Protein AF-A0A7S2D9S8-F1 (afdb_monomer_lite)

Radius of gyration: 24.3 Å; chains: 1; bounding box: 48×19×84 Å

Sequence (138 aa):
ANGLTASSEGVTAAKTGVSGAQLEQVKATGKVETLKKEKQTLESALSDDLQLLTQEEGFQADKHAKTLTPIAKKLRLEESLLVALPAACSKPPSARGPFDMAVLDQVESGIMSKVKELEAELAAATSAEDDAKQALAA

Secondary structure (DSSP, 8-state):
---SSHHHHHHHHHHHHHHHHHHHHHHHHHHHHHHHHHHHHHHHIIIIIIHHHT-STT--HHHHHHHHHHHHHHTT--HHHHHHHHHHHHS-GGG--HHHHHHHHHHHHHHHHHHHHHHHHHHHHHHHHHHHHHHHH-

pLDDT: mean 75.98, std 13.28, range [40.88, 89.62]

Foldseek 3Di:
DPPPPVVVVVVVVVVVLLVVLVVLLVVLVVLLVVLVVLLVLLVCLVVVQLVVLQDQPPQDLVVNLVSLLVVCVVLVPDVVLSVLQSVLSNDRNVRHDPVSVVSSVSSSVSSVVVSVVSVVVSVVSVVSNVVSVVSNVD

Organism: NCBI:txid327968

Structure (mmCIF, N/CA/C/O backbone):
data_AF-A0A7S2D9S8-F1
#
_entry.id   AF-A0A7S2D9S8-F1
#
loop_
_atom_site.group_PDB
_atom_site.id
_atom_site.type_symbol
_atom_site.label_atom_id
_atom_site.label_alt_id
_atom_site.label_comp_id
_atom_site.label_asym_id
_atom_site.label_entity_id
_atom_site.label_seq_id
_atom_site.pdbx_PDB_ins_code
_atom_site.Cartn_x
_atom_site.Cartn_y
_atom_site.Cartn_z
_atom_site.occupancy
_atom_site.B_iso_or_equiv
_atom_site.auth_seq_id
_atom_site.auth_comp_id
_atom_site.auth_asym_id
_atom_site.auth_atom_id
_atom_site.pdbx_PDB_model_num
ATOM 1 N N . ALA A 1 1 ? -31.290 7.697 60.843 1.00 40.88 1 ALA A N 1
ATOM 2 C CA . ALA A 1 1 ? -30.941 8.328 59.556 1.00 40.88 1 ALA A CA 1
ATOM 3 C C . ALA A 1 1 ? -29.564 7.820 59.146 1.00 40.88 1 ALA A C 1
ATOM 5 O O . ALA A 1 1 ? -28.602 8.207 59.784 1.00 40.88 1 ALA A O 1
ATOM 6 N N . ASN A 1 2 ? -29.462 6.884 58.197 1.00 42.94 2 ASN A N 1
ATOM 7 C CA . ASN A 1 2 ? -28.157 6.382 57.729 1.00 42.94 2 ASN A CA 1
ATOM 8 C C . ASN A 1 2 ? -28.226 5.848 56.284 1.00 42.94 2 ASN A C 1
ATOM 10 O O . ASN A 1 2 ? -27.744 4.761 55.994 1.00 42.94 2 ASN A O 1
ATOM 14 N N . GLY A 1 3 ? -28.918 6.572 55.397 1.00 44.81 3 GLY A N 1
ATOM 15 C CA . GLY A 1 3 ? -29.260 6.085 54.053 1.00 44.81 3 GLY A CA 1
ATOM 16 C C . GLY A 1 3 ? -28.668 6.869 52.880 1.00 44.81 3 GLY A C 1
ATOM 17 O O . GLY A 1 3 ? -29.115 6.644 51.765 1.00 44.81 3 GLY A O 1
ATOM 18 N N . LEU A 1 4 ? -27.730 7.804 53.094 1.00 46.47 4 LEU A N 1
ATOM 19 C CA . LEU A 1 4 ? -27.330 8.756 52.039 1.00 46.47 4 LEU A CA 1
ATOM 20 C C . LEU A 1 4 ? -25.881 8.622 51.532 1.00 46.47 4 LEU A C 1
ATOM 22 O O . LEU A 1 4 ? -25.557 9.207 50.506 1.00 46.47 4 LEU A O 1
ATOM 26 N N . THR A 1 5 ? -25.013 7.839 52.179 1.00 45.25 5 THR A N 1
ATOM 27 C CA . THR A 1 5 ? -23.594 7.736 51.774 1.00 45.25 5 THR A CA 1
ATOM 28 C C . THR A 1 5 ? -23.312 6.637 50.745 1.00 45.25 5 THR A C 1
ATOM 30 O O . THR A 1 5 ? -22.374 6.774 49.972 1.00 45.25 5 THR A O 1
ATOM 33 N N . ALA A 1 6 ? -24.155 5.603 50.640 1.00 46.47 6 ALA A N 1
ATOM 34 C CA . ALA A 1 6 ? -23.979 4.549 49.631 1.00 46.47 6 ALA A CA 1
ATOM 35 C C . ALA A 1 6 ? -24.291 5.031 48.197 1.00 46.47 6 ALA A C 1
ATOM 37 O O . ALA A 1 6 ? -23.744 4.516 47.224 1.00 46.47 6 ALA A O 1
ATOM 38 N N . SER A 1 7 ? -25.135 6.058 48.052 1.00 50.06 7 SER A N 1
ATOM 39 C CA . SER A 1 7 ? -25.522 6.586 46.738 1.00 50.06 7 SER A CA 1
ATOM 40 C C . SER A 1 7 ? -24.456 7.484 46.102 1.00 50.06 7 SER A C 1
ATOM 42 O O . SER A 1 7 ? -24.467 7.648 44.887 1.00 50.06 7 SER A O 1
ATOM 44 N N . SER A 1 8 ? -23.525 8.066 46.870 1.00 50.34 8 SER A N 1
ATOM 45 C CA . SER A 1 8 ? -22.492 8.946 46.298 1.00 50.34 8 SER A CA 1
ATOM 46 C C . SER A 1 8 ? -21.288 8.189 45.740 1.00 50.34 8 SER A C 1
ATOM 48 O O . SER A 1 8 ? -20.690 8.658 44.777 1.00 50.34 8 SER A O 1
ATOM 50 N N . GLU A 1 9 ? -20.949 7.022 46.297 1.00 46.97 9 GLU A N 1
ATOM 51 C CA . GLU A 1 9 ? -19.830 6.192 45.817 1.00 46.97 9 GLU A CA 1
ATOM 52 C C . GLU A 1 9 ? -20.190 5.441 44.525 1.00 46.97 9 GLU A C 1
ATOM 54 O O . GLU A 1 9 ? -19.362 5.318 43.623 1.00 46.97 9 GLU A O 1
ATOM 59 N N . GLY A 1 10 ? -21.454 5.028 44.375 1.00 50.97 10 GLY A N 1
ATOM 60 C CA . GLY A 1 10 ? -21.946 4.419 43.135 1.00 50.97 10 GLY A CA 1
ATOM 61 C C . GLY A 1 10 ? -21.975 5.395 41.953 1.00 50.97 10 GLY A C 1
ATOM 62 O O . GLY A 1 10 ? -21.639 5.019 40.832 1.00 50.97 1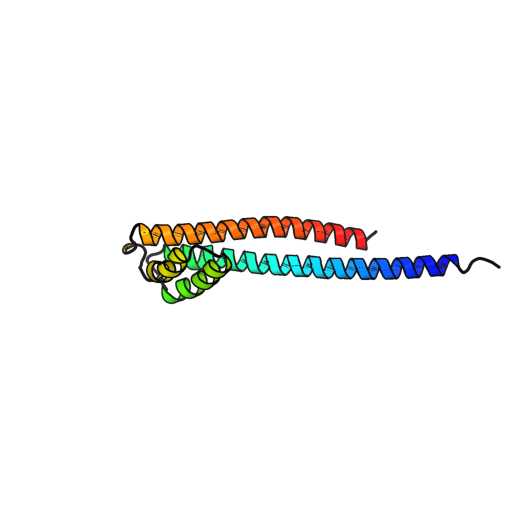0 GLY A O 1
ATOM 63 N N . VAL A 1 11 ? -22.312 6.668 42.191 1.00 52.69 11 VAL A N 1
ATOM 64 C CA . VAL A 1 11 ? -22.408 7.681 41.123 1.00 52.69 11 VAL A CA 1
ATOM 65 C C . VAL A 1 11 ? -21.029 8.169 40.668 1.00 52.69 11 VAL A C 1
ATOM 67 O O . VAL A 1 11 ? -20.849 8.448 39.483 1.00 52.69 11 VAL A O 1
ATOM 70 N N . THR A 1 12 ? -20.035 8.248 41.559 1.00 53.09 12 THR A N 1
ATOM 71 C CA . THR A 1 12 ? -18.660 8.615 41.176 1.00 53.09 12 THR A CA 1
ATOM 72 C C . THR A 1 12 ? -17.932 7.467 40.482 1.00 53.09 12 THR A C 1
ATOM 74 O O . THR A 1 12 ? -17.287 7.712 39.465 1.00 53.09 12 THR A O 1
ATOM 77 N N . ALA A 1 13 ? -18.095 6.221 40.941 1.00 52.81 13 ALA A N 1
ATOM 78 C CA . ALA A 1 13 ? -17.552 5.047 40.253 1.00 52.81 13 ALA A CA 1
ATOM 79 C C . ALA A 1 13 ? -18.156 4.877 38.847 1.00 52.81 13 ALA A C 1
ATOM 81 O O . ALA A 1 13 ? -17.416 4.687 37.879 1.00 52.81 13 ALA A O 1
ATOM 82 N N . ALA A 1 14 ? -19.476 5.050 38.710 1.00 53.56 14 ALA A N 1
ATOM 83 C CA . ALA A 1 14 ? -20.146 5.019 37.413 1.00 53.56 14 ALA A CA 1
ATOM 84 C C . ALA A 1 14 ? -19.661 6.145 36.478 1.00 53.56 14 ALA A C 1
ATOM 86 O O . ALA A 1 14 ? -19.385 5.898 35.307 1.00 53.56 14 ALA A O 1
ATOM 87 N N . LYS A 1 15 ? -19.474 7.379 36.978 1.00 56.56 15 LYS A N 1
ATOM 88 C CA . LYS A 1 15 ? -18.972 8.498 36.153 1.00 56.56 15 LYS A CA 1
ATOM 89 C C . LYS A 1 15 ? -17.543 8.287 35.654 1.00 56.56 15 LYS A C 1
ATOM 91 O O . LYS A 1 15 ? -17.244 8.624 34.506 1.00 56.56 15 LYS A O 1
ATOM 96 N N . THR A 1 16 ? -16.661 7.758 36.499 1.00 56.78 16 THR A N 1
ATOM 97 C CA . THR A 1 16 ? -15.265 7.504 36.123 1.00 56.78 16 THR A CA 1
ATOM 98 C C . THR A 1 16 ? -15.160 6.345 35.127 1.00 56.78 16 THR A C 1
ATOM 100 O O . THR A 1 16 ? -14.421 6.467 34.150 1.00 56.78 16 THR A O 1
ATOM 103 N N . GLY A 1 17 ? -15.955 5.280 35.293 1.00 55.53 17 GLY A N 1
ATOM 104 C CA . GLY A 1 17 ? -16.031 4.173 34.328 1.00 55.53 17 GLY A CA 1
ATOM 105 C C . GLY A 1 17 ? -16.541 4.608 32.949 1.00 55.53 17 GLY A C 1
ATOM 106 O O . GLY A 1 17 ? -15.904 4.324 31.937 1.00 55.53 17 GLY A O 1
ATOM 107 N N . VAL A 1 18 ? -17.621 5.396 32.906 1.00 59.56 18 VAL A N 1
ATOM 108 C CA . VAL A 1 18 ? -18.211 5.905 31.651 1.00 59.56 18 VAL A CA 1
ATOM 109 C C . VAL A 1 18 ? -17.248 6.826 30.887 1.00 59.56 18 VAL A C 1
ATOM 111 O O . VAL A 1 18 ? -17.208 6.801 29.658 1.00 59.56 18 VAL A O 1
ATOM 114 N N . SER A 1 19 ? -16.435 7.616 31.595 1.00 62.22 19 SER A N 1
ATOM 115 C CA . SER A 1 19 ? -15.468 8.531 30.968 1.00 62.22 19 SER A CA 1
ATOM 116 C C . SER A 1 19 ? -14.259 7.793 30.373 1.00 62.22 19 SER A C 1
ATOM 118 O O . SER A 1 19 ? -13.767 8.173 29.311 1.00 62.22 19 SER A O 1
ATOM 120 N N . GLY A 1 20 ? -13.789 6.728 31.035 1.00 60.94 20 GLY A N 1
ATOM 121 C CA . GLY A 1 20 ? -12.720 5.864 30.520 1.00 60.94 20 GLY A CA 1
ATOM 122 C C . GLY A 1 20 ? -13.157 5.077 29.283 1.00 60.94 20 GLY A C 1
ATOM 123 O O . GLY A 1 20 ? -12.490 5.136 28.251 1.00 60.94 20 GLY A O 1
ATOM 124 N N . ALA A 1 21 ? -14.332 4.448 29.350 1.00 62.97 21 ALA A N 1
ATOM 125 C CA . ALA A 1 21 ? -14.890 3.670 28.247 1.00 62.97 21 ALA A CA 1
ATOM 126 C C . ALA A 1 21 ? -15.203 4.530 27.003 1.00 62.97 21 ALA A C 1
ATOM 128 O O . ALA A 1 21 ? -14.927 4.108 25.882 1.00 62.97 21 ALA A O 1
ATOM 129 N N . GLN A 1 22 ? -15.680 5.774 27.170 1.00 65.50 22 GLN A N 1
ATOM 130 C CA . GLN A 1 22 ? -15.850 6.708 26.042 1.00 65.50 22 GLN A CA 1
ATOM 131 C C . GLN A 1 22 ? -14.521 7.074 25.371 1.00 65.50 22 GLN A C 1
ATOM 133 O O . GLN A 1 22 ? -14.454 7.168 24.145 1.00 65.50 22 GLN A O 1
ATOM 138 N N . LEU A 1 23 ? -13.448 7.272 26.144 1.00 64.56 23 LEU A N 1
ATOM 139 C CA . LEU A 1 23 ? -12.123 7.554 25.584 1.00 64.56 23 LEU A CA 1
ATOM 140 C C . LEU A 1 23 ? -11.574 6.364 24.794 1.00 64.56 23 LEU A C 1
ATOM 142 O O . LEU A 1 23 ? -10.978 6.565 23.735 1.00 64.56 23 LEU A O 1
ATOM 146 N N . GLU A 1 24 ? -11.769 5.140 25.283 1.00 64.62 24 GLU A N 1
ATOM 147 C CA . GLU A 1 24 ? -11.393 3.927 24.551 1.00 64.62 24 GLU A CA 1
ATOM 148 C C . GLU A 1 24 ? -12.230 3.745 23.282 1.00 64.62 24 GLU A C 1
ATOM 150 O O . GLU A 1 24 ? -11.663 3.460 22.229 1.00 64.62 24 GLU A O 1
ATOM 155 N N . GLN A 1 25 ? -13.532 4.040 23.325 1.00 64.38 25 GLN A N 1
ATOM 156 C CA . GLN A 1 25 ? -14.400 3.992 22.148 1.00 64.38 25 GLN A CA 1
ATOM 157 C C . GLN A 1 25 ? -13.983 5.003 21.070 1.00 64.38 25 GLN A C 1
ATOM 159 O O . GLN A 1 25 ? -13.898 4.646 19.895 1.00 64.38 25 GLN A O 1
ATOM 164 N N . VAL A 1 26 ? -13.692 6.257 21.438 1.00 71.19 26 VAL A N 1
ATOM 165 C CA . VAL A 1 26 ? -13.247 7.292 20.482 1.00 71.19 26 VAL A CA 1
ATOM 166 C C . VAL A 1 26 ? -11.892 6.925 19.867 1.00 71.19 26 VAL A C 1
ATOM 168 O O . VAL A 1 26 ? -11.660 7.144 18.678 1.00 71.19 26 VAL A O 1
ATOM 171 N N . LYS A 1 27 ? -10.994 6.318 20.651 1.00 71.56 27 LYS A N 1
ATOM 172 C CA . LYS A 1 27 ? -9.709 5.819 20.143 1.00 71.56 27 LYS A CA 1
ATOM 173 C C . LYS A 1 27 ? -9.891 4.628 19.202 1.00 71.56 27 LYS A C 1
ATOM 175 O O . LYS A 1 27 ? -9.247 4.600 18.155 1.00 71.56 27 LYS A O 1
ATOM 180 N N . ALA A 1 28 ? -10.756 3.676 19.550 1.00 69.69 28 ALA A N 1
ATOM 181 C CA . ALA A 1 28 ? -11.037 2.499 18.734 1.00 69.69 28 ALA A CA 1
ATOM 182 C C . ALA A 1 28 ? -11.687 2.890 17.398 1.00 69.69 28 ALA A C 1
ATOM 184 O O . ALA A 1 28 ? -11.165 2.536 16.343 1.00 69.69 28 ALA A O 1
ATOM 185 N N . THR A 1 29 ? -12.732 3.722 17.427 1.00 72.75 29 THR A N 1
ATOM 186 C CA . THR A 1 29 ? -13.397 4.234 16.212 1.00 72.75 29 THR A CA 1
ATOM 187 C C . THR A 1 29 ? -12.448 5.051 15.334 1.00 72.75 29 THR A C 1
ATOM 189 O O . THR A 1 29 ? -12.352 4.796 14.133 1.00 72.75 29 THR A O 1
ATOM 192 N N . GLY A 1 30 ? -11.661 5.963 15.918 1.00 76.56 30 GLY A N 1
ATOM 193 C CA . GLY A 1 30 ? -10.659 6.734 15.173 1.00 76.56 30 GLY A CA 1
ATOM 194 C C . GLY A 1 30 ? -9.579 5.857 14.524 1.00 76.56 30 GLY A C 1
ATOM 195 O O . GLY A 1 30 ? -9.141 6.127 13.399 1.00 76.56 30 GLY A O 1
ATOM 196 N N . LYS A 1 31 ? -9.177 4.767 15.193 1.00 78.44 31 LYS A N 1
ATOM 197 C CA . LYS A 1 31 ? -8.245 3.782 14.632 1.00 78.44 31 LYS A CA 1
ATOM 198 C C . LYS A 1 31 ? -8.874 3.020 13.461 1.00 78.44 31 LYS A C 1
ATOM 200 O O . LYS A 1 31 ? -8.241 2.922 12.412 1.00 78.44 31 LYS A O 1
ATOM 205 N N . VAL A 1 32 ? -10.115 2.546 13.597 1.00 77.94 32 VAL A N 1
ATOM 206 C CA . VAL A 1 32 ? -10.847 1.839 12.528 1.00 77.94 32 VAL A CA 1
ATOM 207 C C . VAL A 1 32 ? -11.005 2.718 11.284 1.00 77.94 32 VAL A C 1
ATOM 209 O O . VAL A 1 32 ? -10.736 2.262 10.172 1.00 77.94 32 VAL A O 1
ATOM 212 N N . GLU A 1 33 ? -11.391 3.987 11.440 1.00 81.69 33 GLU A N 1
ATOM 213 C CA . GLU A 1 33 ? -11.524 4.912 10.306 1.00 81.69 33 GLU A CA 1
ATOM 214 C C . GLU A 1 33 ? -10.189 5.178 9.600 1.00 81.69 33 GLU A C 1
ATOM 216 O O . GLU A 1 33 ? -10.140 5.267 8.370 1.00 81.69 33 GLU A O 1
ATOM 221 N N . THR A 1 34 ? -9.100 5.286 10.364 1.00 83.81 34 THR A N 1
ATOM 222 C CA . THR A 1 34 ? -7.755 5.488 9.809 1.00 83.81 34 THR A CA 1
ATOM 223 C C . THR A 1 34 ? -7.307 4.267 9.006 1.00 83.81 34 THR A C 1
ATOM 225 O O . THR A 1 34 ? -6.905 4.416 7.852 1.00 83.81 34 THR A O 1
ATOM 228 N N . LEU A 1 35 ? -7.463 3.062 9.567 1.00 82.62 35 LEU A N 1
ATOM 229 C CA . LEU A 1 35 ? -7.135 1.803 8.892 1.00 82.62 35 LEU A CA 1
ATOM 230 C C . LEU A 1 35 ? -7.961 1.608 7.613 1.00 82.62 35 LEU A C 1
ATOM 232 O O . LEU A 1 35 ? -7.414 1.211 6.587 1.00 82.62 35 LEU A O 1
ATOM 236 N N . LYS A 1 36 ? -9.258 1.953 7.635 1.00 84.12 36 LYS A N 1
ATOM 237 C CA . LYS A 1 36 ? -10.126 1.920 6.443 1.00 84.12 36 LYS A CA 1
ATOM 238 C C . LYS A 1 36 ? -9.622 2.841 5.337 1.00 84.12 36 LYS A C 1
ATOM 240 O O . LYS A 1 36 ? -9.537 2.414 4.190 1.00 84.12 36 LYS A O 1
ATOM 245 N N . LYS A 1 37 ? -9.278 4.089 5.670 1.00 86.69 37 LYS A N 1
ATOM 246 C CA . LYS A 1 37 ? -8.765 5.063 4.689 1.00 86.69 37 LYS A CA 1
ATOM 247 C C . LYS A 1 37 ? -7.438 4.616 4.088 1.00 86.69 37 LYS A C 1
ATOM 249 O O . LYS A 1 37 ? -7.229 4.769 2.885 1.00 86.69 37 LYS A O 1
ATOM 254 N N . GLU A 1 38 ? -6.550 4.068 4.911 1.00 85.56 38 GLU A N 1
ATOM 255 C CA . GLU A 1 38 ? -5.265 3.558 4.441 1.00 85.56 38 GLU A CA 1
ATOM 256 C C . GLU A 1 38 ? -5.455 2.350 3.520 1.00 85.56 38 GLU A C 1
ATOM 258 O O . GLU A 1 38 ? -4.930 2.355 2.408 1.00 85.56 38 GLU A O 1
ATOM 263 N N . LYS A 1 39 ? -6.298 1.386 3.918 1.00 86.81 39 LYS A N 1
ATOM 264 C CA . LYS A 1 39 ? -6.662 0.233 3.086 1.00 86.81 39 LYS A CA 1
ATOM 265 C C . LYS A 1 39 ? -7.232 0.681 1.737 1.00 86.81 39 LYS A C 1
ATOM 267 O O . LYS A 1 39 ? -6.718 0.273 0.701 1.00 86.81 39 LYS A O 1
ATOM 272 N N . GLN A 1 40 ? -8.223 1.571 1.747 1.00 87.31 40 GLN A N 1
ATOM 273 C CA . GLN A 1 40 ? -8.860 2.068 0.527 1.00 87.31 40 GLN A CA 1
ATOM 274 C C . GLN A 1 40 ? -7.854 2.764 -0.402 1.00 87.31 40 GLN A C 1
ATOM 276 O O . GLN A 1 40 ? -7.899 2.579 -1.613 1.00 87.31 40 GLN A O 1
ATOM 281 N N . THR A 1 41 ? -6.914 3.534 0.154 1.00 85.50 41 THR A N 1
ATOM 282 C CA . THR A 1 41 ? -5.863 4.193 -0.641 1.00 85.50 41 THR A CA 1
ATOM 283 C C . THR A 1 41 ? -4.969 3.168 -1.344 1.00 85.50 41 THR A C 1
ATOM 285 O O . THR A 1 41 ? -4.610 3.358 -2.504 1.00 85.50 41 THR A O 1
ATOM 288 N N . LEU A 1 42 ? -4.613 2.080 -0.656 1.00 86.81 42 LEU A N 1
ATOM 289 C CA . LEU A 1 42 ? -3.798 1.005 -1.221 1.00 86.81 42 LEU A CA 1
ATOM 290 C C . LEU A 1 42 ? -4.561 0.178 -2.268 1.00 86.81 42 LEU A C 1
ATOM 292 O O . LEU A 1 42 ? -3.994 -0.154 -3.305 1.00 86.81 42 LEU A O 1
ATOM 296 N N . GLU A 1 43 ? -5.842 -0.112 -2.038 1.00 86.56 43 GLU A N 1
ATOM 297 C CA . GLU A 1 43 ? -6.703 -0.813 -3.003 1.00 86.56 43 GLU A CA 1
ATOM 298 C C . GLU A 1 43 ? -6.932 0.012 -4.276 1.00 86.56 43 GLU A C 1
ATOM 300 O O . GLU A 1 43 ? -6.859 -0.529 -5.383 1.00 86.56 43 GLU A O 1
ATOM 305 N N . SER A 1 44 ? -7.138 1.325 -4.134 1.00 84.81 44 SER A N 1
ATOM 306 C CA . SER A 1 44 ? -7.174 2.248 -5.270 1.00 84.81 44 SER A CA 1
ATOM 307 C C . SER A 1 44 ? -5.842 2.266 -6.014 1.00 84.81 44 SER A C 1
ATOM 309 O O . SER A 1 44 ? -5.841 2.184 -7.232 1.00 84.81 44 SER A O 1
ATOM 311 N N . ALA A 1 45 ? -4.696 2.275 -5.329 1.00 85.50 45 ALA A N 1
ATOM 312 C CA . ALA A 1 45 ? -3.403 2.207 -6.017 1.00 85.50 45 ALA A CA 1
ATOM 313 C C . ALA A 1 45 ? -3.211 0.892 -6.805 1.00 85.50 45 ALA A C 1
ATOM 315 O O . ALA A 1 45 ? -2.625 0.895 -7.888 1.00 85.50 45 ALA A O 1
ATOM 316 N N . LEU A 1 46 ? -3.733 -0.234 -6.307 1.00 83.75 46 LEU A N 1
ATOM 317 C CA . LEU A 1 46 ? -3.725 -1.505 -7.041 1.00 83.75 46 LEU A CA 1
ATOM 318 C C . LEU A 1 46 ? -4.613 -1.445 -8.294 1.00 83.75 46 LEU A C 1
ATOM 320 O O . LEU A 1 46 ? -4.159 -1.761 -9.394 1.00 83.75 46 LEU A O 1
ATOM 324 N N . SER A 1 47 ? -5.867 -1.016 -8.138 1.00 83.19 47 SER A N 1
ATOM 325 C CA . SER A 1 47 ? -6.858 -1.059 -9.225 1.00 83.19 47 SER A CA 1
ATOM 326 C C . SER A 1 47 ? -6.709 0.084 -10.230 1.00 83.19 47 SER A C 1
ATOM 328 O O . SER A 1 47 ? -6.903 -0.118 -11.424 1.00 83.19 47 SER A O 1
ATOM 330 N N . ASP A 1 48 ? -6.357 1.283 -9.771 1.00 81.06 48 ASP A N 1
ATOM 331 C CA . ASP A 1 48 ? -6.312 2.491 -10.595 1.00 81.06 48 ASP A CA 1
ATOM 332 C C . ASP A 1 48 ? -4.902 2.801 -11.109 1.00 81.06 48 ASP A C 1
ATOM 334 O O . ASP A 1 48 ? -4.775 3.391 -12.178 1.00 81.06 48 ASP A O 1
ATOM 338 N N . ASP A 1 49 ? -3.831 2.431 -10.395 1.00 80.44 49 ASP A N 1
ATOM 339 C CA . ASP A 1 49 ? -2.463 2.708 -10.852 1.00 80.44 49 ASP A CA 1
ATOM 340 C C . ASP A 1 49 ? -1.778 1.471 -11.442 1.00 80.44 49 ASP A C 1
ATOM 342 O O . ASP A 1 49 ? -1.304 1.522 -12.576 1.00 80.44 49 ASP A O 1
ATOM 346 N N . LEU A 1 50 ? -1.746 0.345 -10.724 1.00 79.00 50 LEU A N 1
ATOM 347 C CA . LEU A 1 50 ? -1.089 -0.874 -11.217 1.00 79.00 50 LEU A CA 1
ATOM 348 C C . LEU A 1 50 ? -1.869 -1.552 -12.349 1.00 79.00 50 LEU A C 1
ATOM 350 O O . LEU A 1 50 ? -1.274 -1.911 -13.364 1.00 79.00 50 LEU A O 1
ATOM 354 N N . GLN A 1 51 ? -3.195 -1.661 -12.242 1.00 80.06 51 GLN A N 1
ATOM 355 C CA . GLN A 1 51 ? -3.999 -2.263 -13.309 1.00 80.06 51 GLN A CA 1
ATOM 356 C C . GLN A 1 51 ? -3.953 -1.430 -14.600 1.00 80.06 51 GLN A C 1
ATOM 358 O O . GLN A 1 51 ? -3.810 -1.994 -15.684 1.00 80.06 51 GLN A O 1
ATOM 363 N N . LEU A 1 52 ? -4.004 -0.094 -14.508 1.00 77.88 52 LEU A N 1
ATOM 364 C CA . LEU A 1 52 ? -3.860 0.779 -15.682 1.00 77.88 52 LEU A CA 1
ATOM 365 C C . LEU A 1 52 ? -2.458 0.696 -16.292 1.00 77.88 52 LEU A C 1
ATOM 367 O O . LEU A 1 52 ? -2.325 0.754 -17.511 1.00 77.88 52 LEU A O 1
ATOM 371 N N . LEU A 1 53 ? -1.417 0.463 -15.485 1.00 75.00 53 LEU A N 1
ATOM 372 C CA . LEU A 1 53 ? -0.073 0.202 -16.002 1.00 75.00 53 LEU A CA 1
ATOM 373 C C . LEU A 1 53 ? 0.016 -1.086 -16.829 1.00 75.00 53 LEU A C 1
ATOM 375 O O . LEU A 1 53 ? 1.004 -1.225 -17.546 1.00 75.00 53 LEU A O 1
ATOM 379 N N . THR A 1 54 ? -0.939 -2.016 -16.745 1.00 74.81 54 THR A N 1
ATOM 380 C CA . THR A 1 54 ? -0.979 -3.224 -17.598 1.00 74.81 54 THR A CA 1
ATOM 381 C C . THR A 1 54 ? -1.726 -3.022 -18.916 1.00 74.81 54 THR A C 1
ATOM 383 O O . THR A 1 54 ? -1.630 -3.869 -19.802 1.00 74.81 54 THR A O 1
ATOM 386 N N . GLN A 1 55 ? -2.432 -1.901 -19.070 1.00 76.25 55 GLN A N 1
ATOM 387 C CA . GLN A 1 55 ? -3.167 -1.570 -20.286 1.00 76.25 55 GLN A CA 1
ATOM 388 C C . GLN A 1 55 ? -2.301 -0.720 -21.225 1.00 76.25 55 GLN A C 1
ATOM 390 O O . GLN A 1 55 ? -1.532 0.137 -20.791 1.00 76.25 55 GLN A O 1
ATOM 395 N N . GLU A 1 56 ? -2.414 -0.968 -22.531 1.00 70.75 56 GLU A N 1
ATOM 396 C CA . GLU A 1 56 ? -1.685 -0.210 -23.561 1.00 70.75 56 GLU A CA 1
ATOM 397 C C . GLU A 1 56 ? -2.344 1.158 -23.834 1.00 70.75 56 GLU A C 1
ATOM 399 O O . GLU A 1 56 ? -1.660 2.139 -24.128 1.00 70.75 56 GLU A O 1
ATOM 404 N N . GLU A 1 57 ? -3.672 1.251 -23.705 1.00 63.06 57 GLU A N 1
ATOM 405 C CA . GLU A 1 57 ? -4.440 2.489 -23.885 1.00 63.06 57 GLU A CA 1
ATOM 406 C C . GLU A 1 57 ? -4.587 3.260 -22.562 1.00 63.06 57 GLU A C 1
ATOM 408 O O . GLU A 1 57 ? -4.870 2.684 -21.517 1.00 63.06 57 GLU A O 1
ATOM 413 N N . GLY A 1 58 ? -4.413 4.588 -22.594 1.00 60.91 58 GLY A N 1
ATO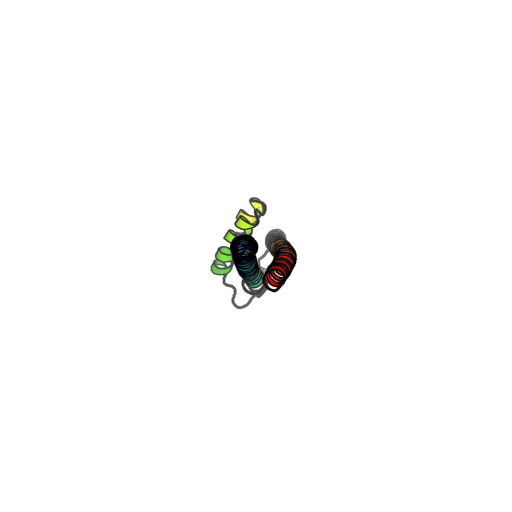M 414 C CA . GLY A 1 58 ? -4.578 5.450 -21.409 1.00 60.91 58 GLY A CA 1
ATOM 415 C C . GLY A 1 58 ? -3.353 5.553 -20.489 1.00 60.91 58 GLY A C 1
ATOM 416 O O . GLY A 1 58 ? -3.448 6.131 -19.406 1.00 60.91 58 GLY A O 1
ATOM 417 N N . PHE A 1 59 ? -2.200 5.046 -20.933 1.00 66.12 59 PHE A N 1
ATOM 418 C CA . PHE A 1 59 ? -0.939 5.035 -20.195 1.00 66.12 59 PHE A CA 1
ATOM 419 C C . PHE A 1 59 ? -0.490 6.437 -19.734 1.00 66.12 59 PHE A C 1
ATOM 421 O O . PHE A 1 59 ? -0.078 7.279 -20.535 1.00 66.12 59 PHE A O 1
ATOM 428 N N . GLN A 1 60 ? -0.524 6.677 -18.418 1.00 69.94 60 GLN A N 1
ATOM 429 C CA . GLN A 1 60 ? -0.018 7.896 -17.776 1.00 69.94 60 GLN A CA 1
ATOM 430 C C . GLN A 1 60 ? 1.109 7.572 -16.789 1.00 69.94 60 GLN A C 1
ATOM 432 O O . GLN A 1 60 ? 0.965 7.723 -15.574 1.00 69.94 60 GLN A O 1
ATOM 437 N N . ALA A 1 61 ? 2.253 7.162 -17.343 1.00 70.19 61 ALA A N 1
ATOM 438 C CA . ALA A 1 61 ? 3.515 6.887 -16.648 1.00 70.19 61 ALA A CA 1
ATOM 439 C C . ALA A 1 61 ? 3.788 7.780 -15.427 1.00 70.19 61 ALA A C 1
ATOM 441 O O . ALA A 1 61 ? 4.040 7.303 -14.319 1.00 70.19 61 ALA A O 1
ATOM 442 N N . ASP A 1 62 ? 3.719 9.093 -15.646 1.00 72.06 62 ASP A N 1
ATOM 443 C CA . ASP A 1 62 ? 4.083 10.113 -14.667 1.00 72.06 62 ASP A CA 1
ATOM 444 C C . ASP A 1 62 ? 3.161 10.118 -13.444 1.00 72.06 62 ASP A C 1
ATOM 446 O O . ASP A 1 62 ? 3.607 10.365 -12.322 1.00 72.06 62 ASP A O 1
ATOM 450 N N . LYS A 1 63 ? 1.869 9.836 -13.648 1.00 79.12 63 LYS A N 1
ATOM 451 C CA . LYS A 1 63 ? 0.872 9.811 -12.576 1.00 79.12 63 LYS A CA 1
ATOM 452 C C . LYS A 1 63 ? 1.077 8.578 -11.699 1.00 79.12 63 LYS A C 1
ATOM 454 O O . LYS A 1 63 ? 1.214 8.711 -10.486 1.00 79.12 63 LYS A O 1
ATOM 459 N N . HIS A 1 64 ? 1.183 7.407 -12.321 1.00 79.75 64 HIS A N 1
ATOM 460 C CA . HIS A 1 64 ? 1.303 6.138 -11.606 1.00 79.75 64 HIS A CA 1
ATOM 461 C C . HIS A 1 64 ? 2.617 6.042 -10.827 1.00 79.75 64 HIS A C 1
ATOM 463 O O . HIS A 1 64 ? 2.615 5.676 -9.653 1.00 79.75 64 HIS A O 1
ATOM 469 N N . ALA A 1 65 ? 3.736 6.478 -11.418 1.00 81.38 65 ALA A N 1
ATOM 470 C CA . ALA A 1 65 ? 5.018 6.528 -10.717 1.00 81.38 65 ALA A CA 1
ATOM 471 C C . ALA A 1 65 ? 4.957 7.434 -9.472 1.00 81.38 65 ALA A C 1
ATOM 473 O O . ALA A 1 65 ? 5.487 7.075 -8.417 1.00 81.38 65 ALA A O 1
ATOM 474 N N . LYS A 1 66 ? 4.284 8.590 -9.562 1.00 82.81 66 LYS A N 1
ATOM 475 C CA . LYS A 1 66 ? 4.123 9.532 -8.440 1.00 82.81 66 LYS A CA 1
ATOM 476 C C . LYS A 1 66 ? 3.233 8.992 -7.323 1.00 82.81 66 LYS A C 1
ATOM 478 O O . LYS A 1 66 ? 3.493 9.331 -6.170 1.00 82.81 66 LYS A O 1
ATOM 483 N N . THR A 1 67 ? 2.243 8.154 -7.630 1.00 82.88 67 THR A N 1
ATOM 484 C CA . THR A 1 67 ? 1.398 7.508 -6.612 1.00 82.88 67 THR A CA 1
ATOM 485 C C . THR A 1 67 ? 2.084 6.295 -5.983 1.00 82.88 67 THR A C 1
ATOM 487 O O . THR A 1 67 ? 2.117 6.166 -4.760 1.00 82.88 67 THR A O 1
ATOM 490 N N . LEU A 1 68 ? 2.698 5.428 -6.793 1.00 83.94 68 LEU A N 1
ATOM 491 C CA . LEU A 1 68 ? 3.273 4.165 -6.321 1.00 83.94 68 LEU A CA 1
ATOM 492 C C . LEU A 1 68 ? 4.591 4.359 -5.559 1.00 83.94 68 LEU A C 1
ATOM 494 O O . LEU A 1 68 ? 4.839 3.656 -4.584 1.00 83.94 68 LEU A O 1
ATOM 498 N N . THR A 1 69 ? 5.416 5.347 -5.923 1.00 84.50 69 THR A N 1
ATOM 499 C CA . THR A 1 69 ? 6.694 5.622 -5.232 1.00 84.50 69 THR A CA 1
ATOM 500 C C . THR A 1 69 ? 6.541 5.907 -3.727 1.00 84.50 69 THR A C 1
ATOM 502 O O . THR A 1 69 ? 7.244 5.279 -2.931 1.00 84.50 69 THR A O 1
ATOM 505 N N . PRO A 1 70 ? 5.676 6.837 -3.270 1.00 86.38 70 PRO A N 1
ATOM 506 C CA . PRO A 1 70 ? 5.493 7.082 -1.841 1.00 86.38 70 PRO A CA 1
ATOM 507 C C . PRO A 1 70 ? 4.854 5.891 -1.119 1.00 86.38 70 PRO A C 1
ATOM 509 O O . PRO A 1 70 ? 5.174 5.667 0.048 1.00 86.38 70 PRO A O 1
ATOM 512 N N . ILE A 1 71 ? 4.000 5.113 -1.791 1.00 84.56 71 ILE A N 1
ATOM 513 C CA . ILE A 1 71 ? 3.424 3.884 -1.229 1.00 84.56 71 ILE A CA 1
ATOM 514 C C . ILE A 1 71 ? 4.531 2.855 -1.001 1.00 84.56 71 ILE A C 1
ATOM 516 O O . ILE A 1 71 ? 4.731 2.414 0.125 1.00 84.56 71 ILE A O 1
ATOM 520 N N . ALA A 1 72 ? 5.329 2.561 -2.024 1.00 85.88 72 ALA A N 1
ATOM 521 C CA . ALA A 1 72 ? 6.452 1.638 -1.930 1.00 85.88 72 ALA A CA 1
ATOM 522 C C . ALA A 1 72 ? 7.462 2.062 -0.841 1.00 85.88 72 ALA A C 1
ATOM 524 O O . ALA A 1 72 ? 7.956 1.221 -0.089 1.00 85.88 72 ALA A O 1
ATOM 525 N N . LYS A 1 73 ? 7.709 3.373 -0.678 1.00 86.19 73 LYS A N 1
ATOM 526 C CA . LYS A 1 73 ? 8.523 3.920 0.426 1.00 86.19 73 LYS A CA 1
ATOM 527 C C . LYS A 1 73 ? 7.900 3.682 1.801 1.00 86.19 73 LYS A C 1
ATOM 529 O O . LYS A 1 73 ? 8.612 3.295 2.724 1.00 86.19 73 LYS A O 1
ATOM 534 N N . LYS A 1 74 ? 6.590 3.906 1.958 1.00 84.69 74 LYS A N 1
ATOM 535 C CA . LYS A 1 74 ? 5.872 3.633 3.218 1.00 84.69 74 LYS A CA 1
ATOM 536 C C . LYS A 1 74 ? 5.929 2.155 3.593 1.00 84.69 74 LYS A C 1
ATOM 538 O O . LYS A 1 74 ? 6.097 1.836 4.765 1.00 84.69 74 LYS A O 1
ATOM 543 N N . LEU A 1 75 ? 5.844 1.281 2.594 1.00 82.00 75 LEU A N 1
ATOM 544 C CA . LEU A 1 75 ? 5.956 -0.168 2.746 1.00 82.00 75 LEU A CA 1
ATOM 545 C C . LEU A 1 75 ? 7.391 -0.650 2.995 1.00 82.00 75 LEU A C 1
ATOM 547 O O . LEU A 1 75 ? 7.583 -1.828 3.275 1.00 82.00 75 LEU A O 1
ATOM 551 N N . ARG A 1 76 ? 8.388 0.247 2.917 1.00 84.06 76 ARG A N 1
ATOM 552 C CA . ARG A 1 76 ? 9.820 -0.071 3.031 1.00 84.06 76 ARG A CA 1
ATOM 553 C C . ARG A 1 76 ? 10.248 -1.197 2.087 1.00 84.06 76 ARG A C 1
ATOM 555 O O . ARG A 1 76 ? 11.013 -2.074 2.478 1.00 84.06 76 ARG A O 1
ATOM 562 N N . LEU A 1 77 ? 9.744 -1.168 0.853 1.00 84.12 77 LEU A N 1
ATOM 563 C CA . LEU A 1 77 ? 10.232 -2.065 -0.192 1.00 84.12 77 LEU A CA 1
ATOM 564 C C . LEU A 1 77 ? 11.710 -1.777 -0.488 1.00 84.12 77 LEU A C 1
ATOM 566 O O . LEU A 1 77 ? 12.192 -0.668 -0.240 1.00 84.12 77 LEU A O 1
ATOM 570 N N . GLU A 1 78 ? 12.410 -2.779 -1.020 1.00 85.75 78 GLU A N 1
ATOM 571 C CA . GLU A 1 78 ? 13.841 -2.714 -1.336 1.00 85.75 78 GLU A CA 1
ATOM 572 C C . GLU A 1 78 ? 14.195 -1.438 -2.121 1.00 85.75 78 GLU A C 1
ATOM 574 O O . GLU A 1 78 ? 13.510 -1.066 -3.077 1.00 85.75 78 GLU A O 1
ATOM 579 N N . GLU A 1 79 ? 15.296 -0.769 -1.759 1.00 83.81 79 GLU A N 1
ATOM 580 C CA . GLU A 1 79 ? 15.714 0.479 -2.419 1.00 83.81 79 GLU A CA 1
ATOM 581 C C . GLU A 1 79 ? 15.925 0.303 -3.927 1.00 83.81 79 GLU A C 1
ATOM 583 O O . GLU A 1 79 ? 15.604 1.199 -4.708 1.00 83.81 79 GLU A O 1
ATOM 588 N N . SER A 1 80 ? 16.397 -0.870 -4.353 1.00 86.31 80 SER A N 1
ATOM 589 C CA . SER A 1 80 ? 16.546 -1.223 -5.768 1.00 86.31 80 SER A CA 1
ATOM 590 C C . SER A 1 80 ? 15.212 -1.175 -6.521 1.00 86.31 80 SER A C 1
ATOM 592 O O . SER A 1 80 ? 15.167 -0.687 -7.652 1.00 86.31 80 SER A O 1
ATOM 594 N N . LEU A 1 81 ? 14.116 -1.594 -5.881 1.00 85.75 81 LEU A N 1
ATOM 595 C CA . LEU A 1 81 ? 12.764 -1.507 -6.430 1.00 85.75 81 LEU A CA 1
ATOM 596 C C . LEU A 1 81 ? 12.279 -0.070 -6.467 1.00 85.75 81 LEU A C 1
ATOM 598 O O . LEU A 1 81 ? 11.721 0.350 -7.472 1.00 85.75 81 LEU A O 1
ATOM 602 N N . LEU A 1 82 ? 12.539 0.714 -5.420 1.00 86.00 82 LEU A N 1
ATOM 603 C CA . LEU A 1 82 ? 12.164 2.131 -5.384 1.00 86.00 82 LEU A CA 1
ATOM 604 C C . LEU A 1 82 ? 12.851 2.950 -6.481 1.00 86.00 82 LEU A C 1
ATOM 606 O O . LEU A 1 82 ? 12.248 3.875 -7.022 1.00 86.00 82 LEU A O 1
ATOM 610 N N . VAL A 1 83 ? 14.099 2.614 -6.809 1.00 87.69 83 VAL A N 1
ATOM 611 C CA . VAL A 1 83 ? 14.858 3.255 -7.890 1.00 87.69 83 VAL A CA 1
ATOM 612 C C . VAL A 1 83 ? 14.388 2.770 -9.265 1.00 87.69 83 VAL A C 1
ATOM 614 O O . VAL A 1 83 ? 14.321 3.566 -10.201 1.00 87.69 83 VAL A O 1
ATOM 617 N N . ALA A 1 84 ? 14.031 1.490 -9.398 1.00 88.75 84 ALA A N 1
ATOM 618 C CA . ALA A 1 84 ? 13.579 0.905 -10.659 1.00 88.75 84 ALA A CA 1
ATOM 619 C C . ALA A 1 84 ? 12.107 1.206 -10.995 1.00 88.75 84 ALA A C 1
ATOM 621 O O . ALA A 1 84 ? 11.743 1.261 -12.170 1.00 88.75 84 ALA A O 1
ATOM 622 N N . LEU A 1 85 ? 11.262 1.434 -9.987 1.00 87.31 85 LEU A N 1
ATOM 623 C CA . LEU A 1 85 ? 9.818 1.609 -10.134 1.00 87.31 85 LEU A CA 1
ATOM 624 C C . LEU A 1 85 ? 9.435 2.766 -11.073 1.00 87.31 85 LEU A C 1
ATOM 626 O O . LEU A 1 85 ? 8.607 2.535 -11.955 1.00 87.31 85 LEU A O 1
ATOM 630 N N . PRO A 1 86 ? 10.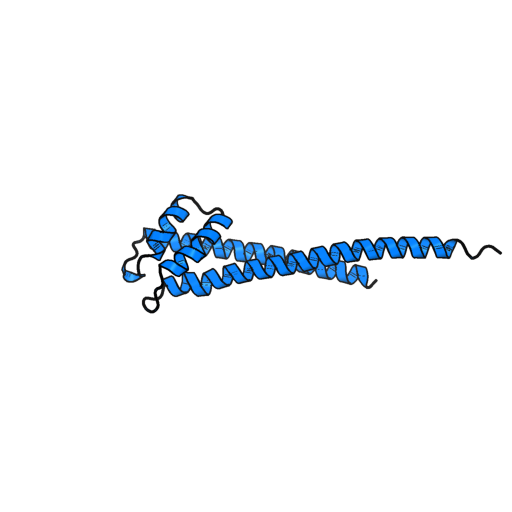03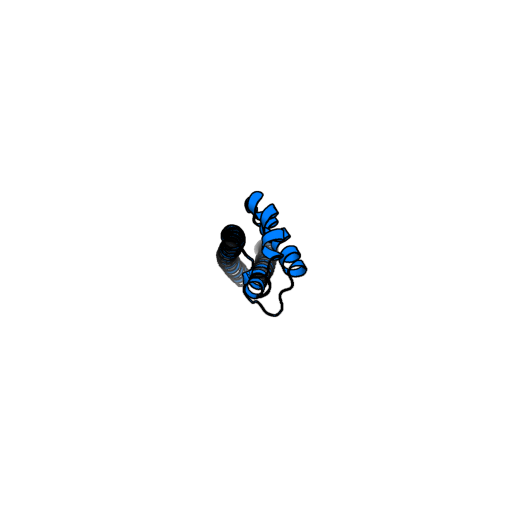5 3.973 -10.991 1.00 87.38 86 PRO A N 1
ATOM 631 C CA . PRO A 1 86 ? 9.741 5.049 -11.937 1.00 87.38 86 PRO A CA 1
ATOM 632 C C . PRO A 1 86 ? 10.091 4.682 -13.382 1.00 87.38 86 PRO A C 1
ATOM 634 O O . PRO A 1 86 ? 9.333 4.996 -14.298 1.00 87.38 86 PRO A O 1
ATOM 637 N N . ALA A 1 87 ? 11.211 3.983 -13.596 1.00 87.06 87 ALA A N 1
ATOM 638 C CA . ALA A 1 87 ? 11.637 3.556 -14.926 1.00 87.06 87 ALA A CA 1
ATOM 639 C C . ALA A 1 87 ? 10.707 2.476 -15.504 1.00 87.06 87 ALA A C 1
ATOM 641 O O . ALA A 1 87 ? 10.352 2.548 -16.680 1.00 87.06 87 ALA A O 1
ATOM 642 N N . ALA A 1 88 ? 10.266 1.526 -14.674 1.00 87.44 88 ALA A N 1
ATOM 643 C CA . ALA A 1 88 ? 9.297 0.500 -15.054 1.00 87.44 88 ALA A CA 1
ATOM 644 C C . ALA A 1 88 ? 7.921 1.110 -15.378 1.00 87.44 88 ALA A C 1
ATOM 646 O O . ALA A 1 88 ? 7.323 0.784 -16.405 1.00 87.44 88 ALA A O 1
ATOM 647 N N . CYS A 1 89 ? 7.456 2.059 -14.555 1.00 85.38 89 CYS A N 1
ATOM 648 C CA . CYS A 1 89 ? 6.204 2.789 -14.770 1.00 85.38 89 CYS A CA 1
ATOM 649 C C . CYS A 1 89 ? 6.248 3.703 -16.000 1.00 85.38 89 CYS A C 1
ATOM 651 O O . CYS A 1 89 ? 5.202 3.967 -16.578 1.00 85.38 89 CYS A O 1
ATOM 653 N N . SER A 1 90 ? 7.428 4.189 -16.406 1.00 84.00 90 SER A N 1
ATOM 654 C CA . SER A 1 90 ? 7.595 5.058 -17.578 1.00 84.00 90 SER A CA 1
ATOM 655 C C . SER A 1 90 ? 7.585 4.320 -18.914 1.00 84.00 90 SER A C 1
ATOM 657 O O . SER A 1 90 ? 7.463 4.961 -19.960 1.00 84.00 90 SER A O 1
ATOM 659 N N . LYS A 1 91 ? 7.692 2.990 -18.89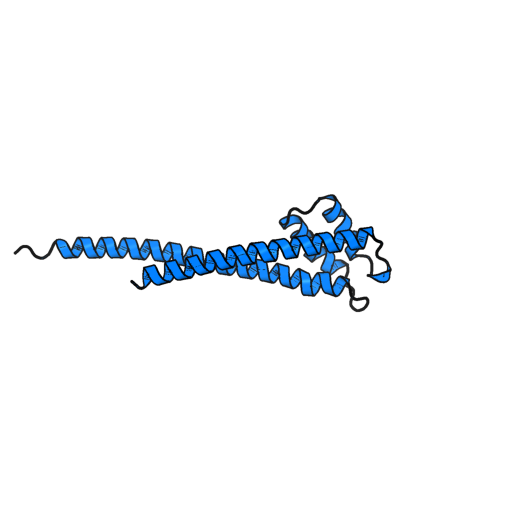8 1.00 83.69 91 LYS A N 1
ATOM 660 C CA . LYS A 1 91 ? 7.629 2.160 -20.101 1.00 83.69 91 LYS A CA 1
ATOM 661 C C . LYS A 1 91 ? 6.203 1.635 -20.308 1.00 83.69 91 LYS A C 1
ATOM 663 O O . LYS A 1 91 ? 5.594 1.167 -19.335 1.00 83.69 91 LYS A O 1
ATOM 668 N N . PRO A 1 92 ? 5.676 1.666 -21.545 1.00 81.62 92 PRO A N 1
ATOM 669 C CA . PRO A 1 92 ? 4.427 0.981 -21.861 1.00 81.62 92 PRO A CA 1
ATOM 670 C C . PRO A 1 92 ? 4.588 -0.534 -21.650 1.00 81.62 92 PRO A C 1
ATOM 672 O O . PRO A 1 92 ? 5.720 -1.025 -21.744 1.00 81.62 92 PRO A O 1
ATOM 675 N N . PRO A 1 93 ? 3.498 -1.275 -21.379 1.00 82.50 93 PRO A N 1
ATOM 676 C CA . PRO A 1 93 ? 3.543 -2.719 -21.138 1.00 82.50 93 PRO A CA 1
ATOM 677 C C . PRO A 1 93 ? 4.364 -3.480 -22.191 1.00 82.50 93 PRO A C 1
ATOM 679 O O . PRO A 1 93 ? 5.263 -4.237 -21.828 1.00 82.50 93 PRO A O 1
ATOM 682 N N . SER A 1 94 ? 4.154 -3.190 -23.479 1.00 84.50 94 SER A N 1
ATOM 683 C CA . SER A 1 94 ? 4.884 -3.801 -24.601 1.00 84.50 94 SER A CA 1
ATOM 684 C C . SER A 1 94 ? 6.401 -3.548 -24.619 1.00 84.50 94 SER A C 1
ATOM 686 O O . SER A 1 94 ? 7.138 -4.286 -25.268 1.00 84.50 94 SER A O 1
ATOM 688 N N . ALA A 1 95 ? 6.893 -2.510 -23.934 1.00 84.50 95 ALA A N 1
ATOM 689 C CA . ALA A 1 95 ? 8.317 -2.155 -23.883 1.00 84.50 95 ALA A CA 1
ATOM 690 C C . ALA A 1 95 ? 8.999 -2.547 -22.561 1.00 84.50 95 ALA A C 1
ATOM 692 O O . ALA A 1 95 ? 10.176 -2.232 -22.357 1.00 84.50 95 ALA A O 1
ATOM 693 N N . ARG A 1 96 ? 8.277 -3.197 -21.639 1.00 86.19 96 ARG A N 1
ATOM 694 C CA . ARG A 1 96 ? 8.827 -3.632 -20.352 1.00 86.19 96 ARG A CA 1
ATOM 695 C C . ARG A 1 96 ? 9.633 -4.911 -20.513 1.00 86.19 96 ARG A C 1
ATOM 697 O O . ARG A 1 96 ? 9.171 -5.893 -21.084 1.00 86.19 96 ARG A O 1
ATOM 704 N N . GLY A 1 97 ? 10.849 -4.896 -19.976 1.00 87.56 97 GLY A N 1
ATOM 705 C CA . GLY A 1 97 ? 11.659 -6.102 -19.860 1.00 87.56 97 GLY A CA 1
ATOM 706 C C . GLY A 1 97 ? 11.238 -6.958 -18.659 1.00 87.56 97 GLY A C 1
ATOM 707 O O . GLY A 1 97 ? 10.497 -6.488 -17.793 1.00 87.56 97 GLY A O 1
ATOM 708 N N . PRO A 1 98 ? 11.787 -8.179 -18.528 1.00 87.94 98 PRO A N 1
ATOM 709 C CA . PRO A 1 98 ? 11.501 -9.075 -17.402 1.00 87.94 98 PRO A CA 1
ATOM 710 C C . PRO A 1 98 ? 11.757 -8.427 -16.036 1.00 87.94 98 PRO A C 1
ATOM 712 O O . PRO A 1 98 ? 11.034 -8.676 -15.078 1.00 87.94 98 PRO A O 1
ATOM 715 N N . PHE A 1 99 ? 12.771 -7.560 -15.956 1.00 89.00 99 PHE A N 1
ATOM 716 C CA . PHE A 1 99 ? 13.083 -6.805 -14.747 1.00 89.00 99 PHE A CA 1
ATOM 717 C C . PHE A 1 99 ? 12.007 -5.766 -14.413 1.00 89.00 99 PHE A C 1
ATOM 719 O O . PHE A 1 99 ? 11.572 -5.695 -13.271 1.00 89.00 99 PHE A O 1
ATOM 726 N N . ASP A 1 100 ? 11.533 -4.997 -15.400 1.00 89.19 100 ASP A N 1
ATOM 727 C CA . ASP A 1 100 ? 10.472 -4.005 -15.184 1.00 89.19 100 ASP A CA 1
ATOM 728 C C . ASP A 1 100 ? 9.171 -4.685 -14.720 1.00 89.19 100 ASP A C 1
ATOM 730 O O . ASP A 1 100 ? 8.485 -4.175 -13.837 1.00 89.19 100 ASP A O 1
ATOM 734 N N . MET A 1 101 ? 8.857 -5.859 -15.281 1.00 88.00 101 MET A N 1
ATOM 735 C CA . MET A 1 101 ? 7.708 -6.668 -14.860 1.00 88.00 101 MET A CA 1
ATOM 736 C C . MET A 1 101 ? 7.870 -7.175 -13.423 1.00 88.00 101 MET A C 1
ATOM 738 O O . MET A 1 101 ? 6.945 -7.037 -12.630 1.00 88.00 101 MET A O 1
ATOM 742 N N . ALA A 1 102 ? 9.050 -7.690 -13.061 1.00 89.06 102 ALA A N 1
ATOM 743 C CA . ALA A 1 102 ? 9.329 -8.158 -11.702 1.00 89.06 102 ALA A CA 1
ATOM 744 C C . ALA A 1 102 ? 9.249 -7.031 -10.659 1.00 89.06 102 ALA A C 1
ATOM 746 O O . ALA A 1 102 ? 8.771 -7.252 -9.551 1.00 89.06 102 ALA A O 1
ATOM 747 N N . VAL A 1 103 ? 9.681 -5.815 -11.009 1.00 89.38 103 VAL A N 1
ATOM 748 C CA . VAL A 1 103 ? 9.571 -4.644 -10.124 1.00 89.38 103 VAL A CA 1
ATOM 749 C C . VAL A 1 103 ? 8.107 -4.325 -9.830 1.00 89.38 103 VAL A C 1
ATOM 751 O O . VAL A 1 103 ? 7.752 -4.097 -8.676 1.00 89.38 103 VAL A O 1
ATOM 754 N N . LEU A 1 104 ? 7.254 -4.320 -10.858 1.00 87.25 104 LEU A N 1
ATOM 755 C CA . LEU A 1 104 ? 5.825 -4.047 -10.693 1.00 87.25 104 LEU A CA 1
ATOM 756 C C . LEU A 1 104 ? 5.123 -5.147 -9.893 1.00 87.25 104 LEU A C 1
ATOM 758 O O . LEU A 1 104 ? 4.372 -4.820 -8.981 1.00 87.25 104 LEU A O 1
ATOM 762 N N . ASP A 1 105 ? 5.434 -6.414 -10.168 1.00 88.38 105 ASP A N 1
ATOM 763 C CA . ASP A 1 105 ? 4.905 -7.571 -9.436 1.00 88.38 105 ASP A CA 1
ATOM 764 C C . ASP A 1 105 ? 5.289 -7.532 -7.946 1.00 88.38 105 ASP A C 1
ATOM 766 O O . ASP A 1 105 ? 4.446 -7.702 -7.065 1.00 88.38 105 ASP A O 1
ATOM 770 N N . GLN A 1 106 ? 6.544 -7.199 -7.627 1.00 89.56 106 GLN A N 1
ATOM 771 C CA . GLN A 1 106 ? 6.978 -7.068 -6.234 1.00 89.56 106 GLN A CA 1
ATOM 772 C C . GLN A 1 106 ? 6.311 -5.892 -5.515 1.00 89.56 106 GLN A C 1
ATOM 774 O O . GLN A 1 106 ? 5.987 -6.003 -4.330 1.00 89.56 106 GLN A O 1
ATOM 779 N N . VAL A 1 107 ? 6.076 -4.774 -6.209 1.00 88.06 107 VAL A N 1
ATOM 780 C CA . VAL A 1 107 ? 5.325 -3.645 -5.644 1.00 88.06 107 VAL A CA 1
ATOM 781 C C . VAL A 1 107 ? 3.863 -4.019 -5.424 1.00 88.06 107 VAL A C 1
ATOM 783 O O . VAL A 1 107 ? 3.333 -3.750 -4.348 1.00 88.06 107 VAL A O 1
ATOM 786 N N . GLU A 1 108 ? 3.231 -4.682 -6.390 1.00 88.75 108 GLU A N 1
ATOM 787 C CA . GLU A 1 108 ? 1.864 -5.194 -6.280 1.00 88.75 108 GLU A CA 1
ATOM 788 C C . GLU A 1 108 ? 1.720 -6.142 -5.084 1.00 88.75 108 GLU A C 1
ATOM 790 O O . GLU A 1 108 ? 0.876 -5.926 -4.213 1.00 88.75 108 GLU A O 1
ATOM 795 N N . SER A 1 109 ? 2.606 -7.132 -4.982 1.00 89.38 109 SER A N 1
ATOM 796 C CA . SER A 1 109 ? 2.639 -8.099 -3.885 1.00 89.38 109 SER A CA 1
ATOM 797 C C . SER A 1 109 ? 2.855 -7.423 -2.527 1.00 89.38 109 SER A C 1
ATOM 799 O O . SER A 1 109 ? 2.159 -7.730 -1.555 1.00 89.38 109 SER A O 1
ATOM 801 N N . GLY A 1 110 ? 3.751 -6.433 -2.455 1.00 88.81 110 GLY A N 1
ATOM 802 C CA . GLY A 1 110 ? 3.971 -5.635 -1.250 1.00 88.81 110 GLY A CA 1
ATOM 803 C C . GLY A 1 110 ? 2.723 -4.864 -0.815 1.00 88.81 110 GLY A C 1
ATOM 804 O O . GLY A 1 110 ? 2.364 -4.876 0.366 1.00 88.81 110 GLY A O 1
ATOM 805 N N . ILE A 1 111 ? 2.024 -4.235 -1.764 1.00 87.62 111 ILE A N 1
ATOM 806 C CA . ILE A 1 111 ? 0.778 -3.513 -1.487 1.00 87.62 111 ILE A CA 1
ATOM 807 C C . ILE A 1 111 ? -0.320 -4.488 -1.050 1.00 87.62 111 ILE A C 1
ATOM 809 O O . ILE A 1 111 ? -0.953 -4.250 -0.023 1.00 87.62 111 ILE A O 1
ATOM 813 N N . MET A 1 112 ? -0.509 -5.613 -1.749 1.00 88.06 112 MET A N 1
ATOM 814 C CA . MET A 1 112 ? -1.480 -6.645 -1.365 1.00 88.06 112 MET A CA 1
ATOM 815 C C . MET A 1 112 ? -1.199 -7.216 0.027 1.00 88.06 112 MET A C 1
ATOM 817 O O . MET A 1 112 ? -2.127 -7.430 0.808 1.00 88.06 112 MET A O 1
ATOM 821 N N . SER A 1 113 ? 0.072 -7.443 0.365 1.00 89.62 113 SER A N 1
ATOM 822 C CA . SER A 1 113 ? 0.459 -7.907 1.695 1.00 89.62 113 SER A CA 1
ATOM 823 C C . SER A 1 113 ? 0.083 -6.885 2.767 1.00 89.62 113 SER A C 1
ATOM 825 O O . SER A 1 113 ? -0.450 -7.268 3.808 1.00 89.62 113 SER A O 1
ATOM 827 N N . LYS A 1 114 ? 0.287 -5.586 2.508 1.00 87.38 114 LYS A N 1
ATOM 828 C CA . LYS A 1 114 ? -0.124 -4.538 3.448 1.00 87.38 114 LYS A CA 1
ATOM 829 C C . LYS A 1 114 ? -1.636 -4.403 3.549 1.00 87.38 114 LYS A C 1
ATOM 831 O O . LYS A 1 114 ? -2.138 -4.228 4.652 1.00 87.38 114 LYS A O 1
ATOM 836 N N . VAL A 1 115 ? -2.367 -4.520 2.441 1.00 87.94 115 VAL A N 1
ATOM 837 C CA . VAL A 1 115 ? -3.838 -4.546 2.456 1.00 87.94 115 VAL A CA 1
ATOM 838 C C . VAL A 1 115 ? -4.333 -5.679 3.352 1.00 87.94 115 VAL A C 1
ATOM 840 O O . VAL A 1 115 ? -5.144 -5.421 4.234 1.00 87.94 115 VAL A O 1
ATOM 843 N N . LYS A 1 116 ? -3.785 -6.893 3.218 1.00 88.31 116 LYS A N 1
ATOM 844 C CA . LYS A 1 116 ? -4.131 -8.030 4.088 1.00 88.31 116 LYS A CA 1
ATOM 845 C C . LYS A 1 116 ? -3.787 -7.787 5.558 1.00 88.31 116 LYS A C 1
ATOM 847 O O . LYS A 1 116 ? -4.557 -8.157 6.440 1.00 88.31 116 LYS A O 1
ATOM 852 N N . GLU A 1 117 ? -2.644 -7.164 5.838 1.00 87.44 117 GLU A N 1
ATOM 853 C CA . GLU A 1 117 ? -2.262 -6.784 7.203 1.00 87.44 117 GLU A CA 1
ATOM 854 C C . GLU A 1 117 ? -3.248 -5.762 7.789 1.00 87.44 117 GLU A C 1
ATOM 856 O O . GLU A 1 117 ? -3.730 -5.941 8.905 1.00 87.44 117 GLU A O 1
ATOM 861 N N . LEU A 1 118 ? -3.615 -4.736 7.014 1.00 85.88 118 LEU A N 1
ATOM 862 C CA . LEU A 1 118 ? -4.616 -3.743 7.403 1.00 85.88 118 LEU A CA 1
ATOM 863 C C . LEU A 1 118 ? -5.999 -4.370 7.577 1.00 85.88 118 LEU A C 1
ATOM 865 O O . LEU A 1 118 ? -6.719 -3.964 8.477 1.00 85.88 118 LEU A O 1
ATOM 869 N N . GLU A 1 119 ? -6.382 -5.358 6.765 1.00 86.50 119 GLU A N 1
ATOM 870 C CA . GLU A 1 119 ? -7.627 -6.112 6.944 1.00 86.50 119 GLU A CA 1
ATOM 871 C C . GLU A 1 119 ? -7.646 -6.884 8.260 1.00 86.50 119 GLU A C 1
ATOM 873 O O . GLU A 1 119 ? -8.640 -6.826 8.983 1.00 86.50 119 GLU A O 1
ATOM 878 N N . ALA A 1 120 ? -6.551 -7.569 8.596 1.00 85.44 120 ALA A N 1
ATOM 879 C CA . ALA A 1 120 ? -6.423 -8.268 9.869 1.00 85.44 120 ALA A CA 1
ATOM 880 C C . ALA A 1 120 ? -6.459 -7.287 11.051 1.00 85.44 120 ALA A C 1
ATOM 882 O O . A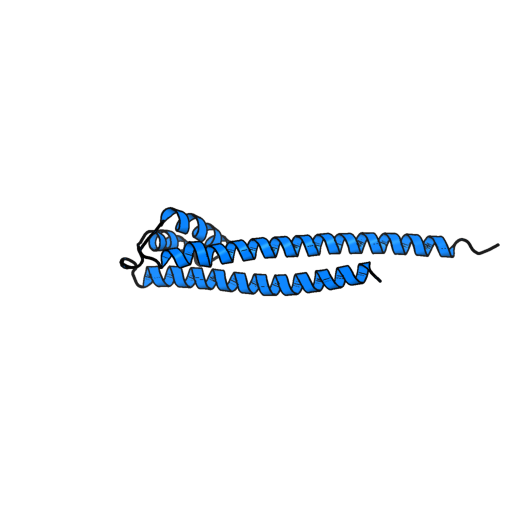LA A 1 120 ? -7.149 -7.528 12.044 1.00 85.44 120 ALA A O 1
ATOM 883 N N . GLU A 1 121 ? -5.763 -6.153 10.935 1.00 84.31 121 GLU A N 1
ATOM 884 C CA . GLU A 1 121 ? -5.741 -5.127 11.976 1.00 84.31 121 GLU A CA 1
ATOM 885 C C . GLU A 1 121 ? -7.102 -4.433 12.127 1.00 84.31 121 GLU A C 1
ATOM 887 O O . GLU A 1 121 ? -7.524 -4.129 13.242 1.00 84.31 121 GLU A O 1
ATOM 892 N N . LEU A 1 122 ? -7.825 -4.238 11.024 1.00 83.88 122 LEU A N 1
ATOM 893 C CA . LEU A 1 122 ? -9.171 -3.680 11.006 1.00 83.88 122 LEU A CA 1
ATOM 894 C C . LEU A 1 122 ? -10.170 -4.653 11.625 1.00 83.88 122 LEU A C 1
ATOM 896 O O . LEU A 1 122 ? -10.958 -4.213 12.450 1.00 83.88 122 LEU A O 1
ATOM 900 N N . ALA A 1 123 ? -10.095 -5.950 11.310 1.00 82.00 123 ALA A N 1
ATOM 901 C CA . ALA A 1 123 ? -10.926 -6.977 11.939 1.00 82.00 123 ALA A CA 1
ATOM 902 C C . ALA A 1 123 ? -10.719 -7.022 13.465 1.00 82.00 123 ALA A C 1
ATOM 904 O O . ALA A 1 123 ? -11.688 -7.051 14.229 1.00 82.00 123 ALA A O 1
ATOM 905 N N . ALA A 1 124 ? -9.461 -6.950 13.915 1.00 81.75 124 ALA A N 1
ATOM 906 C CA . ALA A 1 124 ? -9.129 -6.865 15.335 1.00 81.75 124 ALA A CA 1
ATOM 907 C C . ALA A 1 124 ? -9.649 -5.562 15.973 1.00 81.75 124 ALA A C 1
ATOM 909 O O . ALA A 1 124 ? -10.213 -5.587 17.066 1.00 81.75 124 ALA A O 1
ATOM 910 N N . ALA A 1 125 ? -9.499 -4.428 15.283 1.00 79.44 125 ALA A N 1
ATOM 911 C CA . ALA A 1 125 ? -9.951 -3.128 15.768 1.00 79.44 125 ALA A CA 1
ATOM 912 C C . ALA A 1 125 ? -11.483 -3.010 15.824 1.00 79.44 125 ALA A C 1
ATOM 914 O O . ALA A 1 125 ? -11.996 -2.412 16.764 1.00 79.44 125 ALA A O 1
ATOM 915 N N . THR A 1 126 ? -12.218 -3.604 14.878 1.00 77.31 126 THR A N 1
ATOM 916 C CA . THR A 1 126 ? -13.689 -3.652 14.916 1.00 77.31 126 THR A CA 1
ATOM 917 C C . THR A 1 126 ? -14.204 -4.531 16.045 1.00 77.31 126 THR A C 1
ATOM 919 O O . THR A 1 126 ? -15.167 -4.156 16.699 1.00 77.31 126 THR A O 1
ATOM 922 N N . SER A 1 127 ? -13.536 -5.653 16.337 1.00 75.62 127 SER A N 1
ATOM 923 C CA . SER A 1 127 ? -13.908 -6.480 17.491 1.00 75.62 127 SER A CA 1
ATOM 924 C C . SER A 1 127 ? -13.724 -5.702 18.798 1.00 75.62 127 SER A C 1
ATOM 926 O O . SER A 1 127 ? -14.623 -5.675 19.629 1.00 75.62 127 SER A O 1
ATOM 928 N N . ALA A 1 128 ? -12.607 -4.977 18.932 1.00 71.06 128 ALA A N 1
ATOM 929 C CA . ALA A 1 128 ? -12.364 -4.105 20.080 1.00 71.06 128 ALA A CA 1
ATOM 930 C C . ALA A 1 128 ? -13.360 -2.929 20.167 1.00 71.06 128 ALA A C 1
ATOM 932 O O . ALA A 1 128 ? -13.711 -2.504 21.267 1.00 71.06 128 ALA A O 1
ATOM 933 N N . GLU A 1 129 ? -13.827 -2.400 19.029 1.00 70.25 129 GLU A N 1
ATOM 934 C CA . GLU A 1 129 ? -14.896 -1.394 18.984 1.00 70.25 129 GLU A CA 1
ATOM 935 C C . GLU A 1 129 ? -16.225 -1.967 19.501 1.00 70.25 129 GLU A C 1
ATOM 937 O O . GLU A 1 129 ? -16.881 -1.323 20.322 1.00 70.25 129 GLU A O 1
ATOM 942 N N . ASP A 1 130 ? -16.606 -3.172 19.068 1.00 68.75 130 ASP A N 1
ATOM 943 C CA . ASP A 1 130 ? -17.838 -3.840 19.502 1.00 68.75 130 ASP A CA 1
ATOM 944 C C . ASP A 1 130 ? -17.807 -4.205 20.996 1.00 68.75 130 ASP A C 1
ATOM 946 O O . ASP A 1 130 ? -18.798 -3.978 21.698 1.00 68.75 130 ASP A O 1
ATOM 950 N N . ASP A 1 131 ? -16.669 -4.687 21.507 1.00 66.25 131 ASP A N 1
ATOM 951 C CA . ASP A 1 131 ? -16.461 -4.948 22.937 1.00 66.25 131 ASP A CA 1
ATOM 952 C C . ASP A 1 131 ? -16.563 -3.652 23.764 1.00 66.25 131 ASP A C 1
ATOM 954 O O . ASP A 1 131 ? -17.277 -3.599 24.770 1.00 66.25 131 ASP A O 1
ATOM 958 N N . ALA A 1 132 ? -15.921 -2.565 23.311 1.00 61.28 132 ALA A N 1
ATOM 959 C CA . ALA A 1 132 ? -15.996 -1.259 23.970 1.00 61.28 132 ALA A CA 1
ATOM 960 C C . ALA A 1 132 ? -17.422 -0.679 23.955 1.00 61.28 132 ALA A C 1
ATOM 962 O O . ALA A 1 132 ? -17.855 -0.040 24.916 1.00 61.28 132 ALA A O 1
ATOM 963 N N . LYS A 1 133 ? -18.180 -0.922 22.880 1.00 61.59 133 LYS A N 1
ATOM 964 C CA . LYS A 1 133 ? -19.569 -0.474 22.736 1.00 61.59 133 LYS A CA 1
ATOM 965 C C . LYS A 1 133 ? -20.530 -1.274 23.618 1.00 61.59 133 LYS A C 1
ATOM 967 O O . LYS A 1 133 ? -21.447 -0.681 24.183 1.00 61.59 133 LYS A O 1
ATOM 972 N N . GLN A 1 134 ? -20.315 -2.583 23.776 1.00 61.56 134 GLN A N 1
ATOM 973 C CA . GLN A 1 134 ? -21.076 -3.409 24.723 1.00 61.56 134 GLN A CA 1
ATOM 974 C C . GLN A 1 134 ? -20.784 -3.031 26.177 1.00 61.56 134 GLN A C 1
ATOM 976 O O . GLN A 1 134 ? -21.719 -2.923 26.966 1.00 61.56 134 GLN A O 1
ATOM 981 N N . ALA A 1 135 ? -19.524 -2.746 26.520 1.00 60.06 135 ALA A N 1
ATOM 982 C CA . ALA A 1 135 ? -19.147 -2.287 27.858 1.00 60.06 135 ALA A CA 1
ATOM 983 C C . ALA A 1 135 ? -19.775 -0.931 28.240 1.00 60.06 135 ALA A C 1
ATOM 985 O O . ALA A 1 135 ? -19.925 -0.642 29.422 1.00 60.06 135 ALA A O 1
ATOM 986 N N . LEU A 1 136 ? -20.158 -0.107 27.256 1.00 59.06 136 LEU A N 1
ATOM 987 C CA . LEU A 1 136 ? -20.866 1.158 27.483 1.00 59.06 136 LEU A CA 1
ATOM 988 C C . LEU A 1 136 ? -22.388 0.987 27.667 1.00 59.06 136 LEU A C 1
ATOM 990 O O . LEU A 1 136 ? -23.050 1.905 28.150 1.00 59.06 136 LEU A O 1
ATOM 994 N N . ALA A 1 137 ? -22.949 -0.138 27.215 1.00 58.06 137 ALA A N 1
ATOM 995 C CA . ALA A 1 137 ? -24.388 -0.410 27.223 1.00 58.06 137 ALA A CA 1
ATOM 996 C C . ALA A 1 137 ? -24.853 -1.268 28.417 1.00 58.06 137 ALA A C 1
ATOM 998 O O . ALA A 1 137 ? -26.063 -1.369 28.636 1.00 58.06 137 ALA A O 1
ATOM 999 N N . ALA A 1 138 ? -23.917 -1.884 29.147 1.00 49.31 138 ALA A N 1
ATOM 1000 C CA . ALA A 1 138 ? -24.147 -2.677 30.359 1.00 49.31 138 ALA A CA 1
ATOM 1001 C C . ALA A 1 138 ? -24.016 -1.826 31.632 1.00 49.31 138 ALA A C 1
ATOM 1003 O O . ALA A 1 138 ? -24.778 -2.100 32.588 1.00 49.31 138 ALA A O 1
#